Protein AF-A0A9N9AY25-F1 (afdb_monomer_lite)

pLDDT: mean 93.78, std 3.66, range [80.81, 98.31]

InterPro domains:
  IPR042099 ANL, N-terminal domain [G3DSA:3.40.50.12780] (1-85)

Foldseek 3Di:
DVVQQADEDEDDPPDDDDDDPRHYDHNVVVVVPDDPDDDDDDDQFDDDPVDTDGPVVVVVVCVVCCCPVVVDDPPDDDDDPDDPD

Secondary structure (DSSP, 8-state):
-TT---EEE--SS-------TTTEEEHHHHHTTS-S--------EEEETTEEEEHHHHHHHHHHHHHHHS---TT------S---

Sequence (85 aa):
CPIVKHIFIFRHMGSDVLLVLTQDLWWYDKIKKQCPYCPLQIVNGFTLYTLLHTTENYLLSSTVSFKYVFNYHEGDIYDCMTDIG

Radius of gyration: 18.42 Å; chains: 1; bounding box: 38×35×45 Å

Organism: NCBI:txid1213867

Structure (mmCIF, N/CA/C/O backbone):
data_AF-A0A9N9AY25-F1
#
_entry.id   AF-A0A9N9AY25-F1
#
loop_
_atom_site.group_PDB
_atom_site.id
_atom_site.type_symbol
_atom_site.label_atom_id
_atom_site.label_alt_id
_atom_site.label_comp_id
_atom_site.label_asym_id
_atom_site.label_entity_id
_atom_site.label_seq_id
_atom_site.pdbx_PDB_ins_code
_atom_site.Cartn_x
_atom_site.Cartn_y
_atom_site.Cartn_z
_atom_site.occupancy
_atom_site.B_iso_or_equiv
_atom_site.auth_seq_id
_atom_site.auth_comp_id
_atom_site.auth_asym_id
_atom_site.auth_atom_id
_atom_site.pdbx_PDB_model_num
ATOM 1 N N . CYS A 1 1 ? -4.178 -0.665 22.763 1.00 80.81 1 CYS A N 1
ATOM 2 C CA . CYS A 1 1 ? -4.266 0.559 21.936 1.00 80.81 1 CYS A CA 1
ATOM 3 C C . CYS A 1 1 ? -5.658 1.183 22.065 1.00 80.81 1 CYS A C 1
ATOM 5 O O . CYS A 1 1 ? -6.559 0.728 21.375 1.00 80.81 1 CYS A O 1
ATOM 7 N N . PRO A 1 2 ? -5.866 2.183 22.940 1.00 89.56 2 PRO A N 1
ATOM 8 C CA . PRO A 1 2 ? -7.208 2.696 23.260 1.00 89.56 2 PRO A CA 1
ATOM 9 C C . PRO A 1 2 ? -7.866 3.521 22.137 1.00 89.56 2 PRO A C 1
ATOM 11 O O . PRO A 1 2 ? -9.064 3.770 22.187 1.00 89.56 2 PRO A O 1
ATOM 14 N N . ILE A 1 3 ? -7.099 3.951 21.127 1.00 94.75 3 ILE A N 1
ATOM 15 C CA . ILE A 1 3 ? -7.593 4.781 20.010 1.00 94.75 3 ILE A CA 1
ATOM 16 C C . ILE A 1 3 ? -8.254 3.927 18.910 1.00 94.75 3 ILE A C 1
ATOM 18 O O . ILE A 1 3 ? -9.073 4.425 18.138 1.00 94.75 3 ILE A O 1
ATOM 22 N N . VAL A 1 4 ? -7.923 2.635 18.829 1.00 93.25 4 VAL A N 1
ATOM 23 C CA . VAL A 1 4 ? -8.449 1.738 17.792 1.00 93.25 4 VAL A CA 1
ATOM 24 C C . VAL A 1 4 ? -9.887 1.357 18.139 1.00 93.25 4 VAL A C 1
ATOM 26 O O . VAL A 1 4 ? -10.122 0.721 19.160 1.00 93.25 4 VAL A O 1
ATOM 29 N N . LYS A 1 5 ? -10.841 1.745 17.283 1.00 93.88 5 LYS A N 1
ATOM 30 C CA . LYS A 1 5 ? -12.284 1.513 17.495 1.00 93.88 5 LYS A CA 1
ATOM 31 C C . LYS A 1 5 ? -12.844 0.323 16.722 1.00 93.88 5 LYS A C 1
ATOM 33 O O . LYS A 1 5 ? -13.784 -0.311 17.186 1.00 93.88 5 LYS A O 1
ATOM 38 N N . HIS A 1 6 ? -12.290 0.045 15.545 1.00 94.25 6 HIS A N 1
ATOM 39 C CA . HIS A 1 6 ? -12.761 -1.008 14.650 1.00 94.25 6 HIS A CA 1
ATOM 40 C C . HIS A 1 6 ? -11.575 -1.766 14.068 1.00 94.25 6 HIS A C 1
ATOM 42 O O . HIS A 1 6 ? -10.591 -1.143 13.664 1.00 94.25 6 HIS A O 1
ATOM 48 N N . ILE A 1 7 ? -11.681 -3.092 14.014 1.00 94.88 7 ILE A N 1
ATOM 49 C CA . ILE A 1 7 ? -10.678 -3.976 13.420 1.00 94.88 7 ILE A CA 1
ATOM 50 C C . ILE A 1 7 ? -11.362 -4.780 12.319 1.00 94.88 7 ILE A C 1
ATOM 52 O O . ILE A 1 7 ? -12.323 -5.502 12.573 1.00 94.88 7 ILE A O 1
ATOM 56 N N . PHE A 1 8 ? -10.879 -4.645 11.086 1.00 95.06 8 PHE A N 1
ATOM 57 C CA . PHE A 1 8 ? -11.341 -5.473 9.977 1.00 95.06 8 PHE A CA 1
ATOM 58 C C . PHE A 1 8 ? -10.502 -6.740 9.903 1.00 95.06 8 PHE A C 1
ATOM 60 O O . PHE A 1 8 ? -9.279 -6.673 9.799 1.00 95.06 8 PHE A O 1
ATOM 67 N N . ILE A 1 9 ? -11.166 -7.891 9.936 1.00 93.88 9 ILE A N 1
ATOM 68 C CA . ILE A 1 9 ? -10.510 -9.195 9.972 1.00 93.88 9 ILE A CA 1
ATOM 69 C C . ILE A 1 9 ? -10.786 -9.930 8.670 1.00 93.88 9 ILE A C 1
ATOM 71 O O . ILE A 1 9 ? -11.935 -10.230 8.326 1.00 93.88 9 ILE A O 1
ATOM 75 N N . PHE A 1 10 ? -9.709 -10.242 7.958 1.00 94.19 10 PHE A N 1
ATOM 76 C CA . PHE A 1 10 ? -9.733 -11.104 6.789 1.00 94.19 10 PHE A CA 1
ATOM 77 C C . PHE A 1 10 ? -9.444 -12.550 7.205 1.00 94.19 10 PHE A C 1
ATOM 79 O O . PHE A 1 10 ? -8.405 -12.847 7.795 1.00 94.19 10 PHE A O 1
ATOM 86 N N . ARG A 1 11 ? -10.367 -13.471 6.907 1.00 92.50 11 ARG A N 1
ATOM 87 C CA . ARG A 1 11 ? -10.197 -14.896 7.225 1.00 92.50 11 ARG A CA 1
ATOM 88 C C . ARG A 1 11 ? -9.433 -15.586 6.095 1.00 92.50 11 ARG A C 1
ATOM 90 O O . ARG A 1 11 ? -10.027 -15.890 5.066 1.00 92.50 11 ARG A O 1
ATOM 97 N N . HIS A 1 12 ? -8.140 -15.835 6.312 1.00 93.00 12 HIS A N 1
ATOM 98 C CA . HIS A 1 12 ? -7.274 -16.526 5.349 1.00 93.00 12 HIS A CA 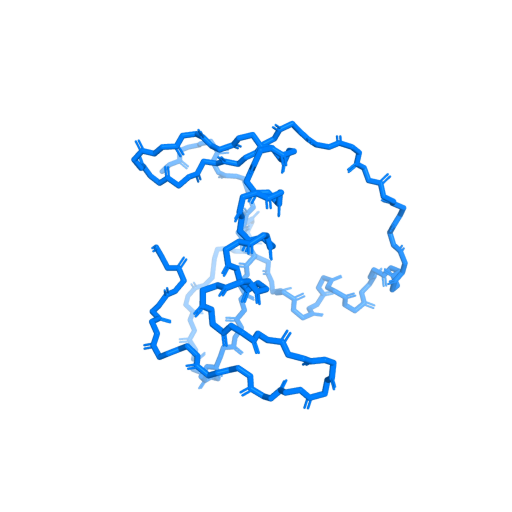1
ATOM 99 C C . HIS A 1 12 ? -7.322 -18.059 5.496 1.00 93.00 12 HIS A C 1
ATOM 101 O O . HIS A 1 12 ? -7.647 -18.753 4.543 1.00 93.00 12 HIS A O 1
ATOM 107 N N . MET A 1 13 ? -7.065 -18.596 6.699 1.00 90.25 13 MET A N 1
ATOM 108 C CA . MET A 1 13 ? -6.886 -20.048 6.921 1.00 90.25 13 MET A CA 1
ATOM 109 C C . MET A 1 13 ? -8.138 -20.803 7.398 1.00 90.25 13 MET A C 1
ATOM 111 O O . MET A 1 13 ? -8.064 -21.990 7.693 1.00 90.25 13 MET A O 1
ATOM 115 N N . GLY A 1 14 ? -9.291 -20.142 7.525 1.00 86.88 14 GLY A N 1
ATOM 116 C CA . GLY A 1 14 ? -10.531 -20.819 7.932 1.00 86.88 14 GLY A CA 1
ATOM 117 C C . GLY A 1 14 ? -10.563 -21.339 9.380 1.00 86.88 14 GLY A C 1
ATOM 118 O O . GLY A 1 14 ? -11.582 -21.878 9.790 1.00 86.88 14 GLY A O 1
ATOM 119 N N . SER A 1 15 ? -9.517 -21.150 10.183 1.00 90.50 15 SER A N 1
ATOM 120 C CA . SER A 1 15 ? -9.501 -21.523 11.602 1.00 90.50 15 SER A CA 1
ATOM 121 C C . SER A 1 15 ? -10.444 -20.654 12.437 1.00 90.50 15 SER A C 1
ATOM 123 O O . SER A 1 15 ? -10.821 -19.551 12.019 1.00 90.50 15 SER A O 1
ATOM 125 N N . ASP A 1 16 ? -10.821 -21.152 13.612 1.00 88.75 16 ASP A N 1
ATOM 126 C CA . ASP A 1 16 ? -11.569 -20.374 14.595 1.00 88.75 16 ASP A CA 1
ATOM 127 C C . ASP A 1 16 ? -10.647 -19.381 15.305 1.00 88.75 16 ASP A C 1
ATOM 129 O O . ASP A 1 16 ? -9.485 -19.671 15.596 1.00 88.75 16 ASP A O 1
ATOM 133 N N . VAL A 1 17 ? -11.169 -18.180 15.548 1.00 88.38 17 VAL A N 1
ATOM 134 C CA . VAL A 1 17 ? -10.450 -17.071 16.179 1.00 88.38 17 VAL A CA 1
ATOM 135 C C . VAL A 1 17 ? -11.388 -16.412 17.182 1.00 88.38 17 VAL A C 1
ATOM 137 O O . VAL A 1 17 ? -12.582 -16.259 16.918 1.00 88.38 17 VAL A O 1
ATOM 140 N N . LEU A 1 18 ? -10.851 -16.027 18.339 1.00 89.06 18 LEU A N 1
ATOM 141 C CA . LEU A 1 18 ? -11.591 -15.261 19.337 1.00 89.06 18 LEU A CA 1
ATOM 142 C C . LEU A 1 18 ? -11.838 -13.844 18.816 1.00 89.06 18 LEU A C 1
ATOM 144 O O . LEU A 1 18 ? -10.889 -13.148 18.466 1.00 89.06 18 LEU A O 1
ATOM 148 N N . LEU A 1 19 ? -13.105 -13.431 18.791 1.00 87.38 19 LEU A N 1
ATOM 149 C CA . LEU A 1 19 ? -13.521 -12.104 18.348 1.00 87.38 19 LEU A CA 1
ATOM 150 C C . LEU A 1 19 ? -14.173 -11.312 19.474 1.00 87.38 19 LEU A C 1
ATOM 152 O O . LEU A 1 19 ? -15.006 -11.829 20.222 1.00 87.38 19 LEU A O 1
ATOM 156 N N . VAL A 1 20 ? -13.866 -10.022 19.529 1.00 88.75 20 VAL A N 1
ATOM 157 C CA . VAL A 1 20 ? -14.549 -9.049 20.374 1.00 88.75 20 VAL A CA 1
ATOM 158 C C . VAL A 1 20 ? -15.703 -8.444 19.577 1.00 88.75 20 VAL A C 1
ATOM 160 O O . VAL A 1 20 ? -15.506 -7.569 18.737 1.00 88.75 20 VAL A O 1
ATOM 163 N N . LEU A 1 21 ? -16.931 -8.891 19.864 1.00 81.94 21 LEU A N 1
ATOM 164 C CA . LEU A 1 21 ? -18.156 -8.528 19.125 1.00 81.94 21 LEU A CA 1
ATOM 165 C C . LEU A 1 21 ? -18.379 -7.016 18.936 1.00 81.94 21 LEU A C 1
ATOM 167 O O . LEU A 1 21 ? -19.050 -6.608 17.991 1.00 81.94 21 LEU A O 1
ATOM 171 N N . THR A 1 22 ? -17.860 -6.180 19.837 1.00 84.81 22 THR A N 1
ATOM 172 C CA . THR A 1 22 ? -18.042 -4.721 19.796 1.00 84.81 22 THR A CA 1
ATOM 173 C C . THR A 1 22 ? -17.030 -3.992 18.908 1.00 84.81 22 THR A C 1
ATOM 175 O O . THR A 1 22 ? -17.291 -2.855 18.516 1.00 84.81 22 THR A O 1
ATOM 178 N N . GLN A 1 23 ? -15.897 -4.618 18.577 1.00 89.75 23 GLN A N 1
ATOM 179 C CA . GLN A 1 23 ? -14.761 -3.984 17.897 1.00 89.75 23 GLN A CA 1
ATOM 180 C C . GLN A 1 23 ? -14.405 -4.669 16.571 1.00 89.75 23 GLN A C 1
ATOM 182 O O . GLN A 1 23 ? -14.040 -3.992 15.603 1.00 89.75 23 GLN A O 1
ATOM 187 N N . ASP A 1 24 ? -14.542 -5.989 16.514 1.00 94.56 24 ASP A N 1
ATOM 188 C CA . ASP A 1 24 ? -14.053 -6.807 15.414 1.00 94.56 24 ASP A CA 1
ATOM 189 C C . ASP A 1 24 ? -15.132 -7.018 14.354 1.00 94.56 24 ASP A C 1
ATOM 191 O O . ASP A 1 24 ? -16.274 -7.382 14.641 1.00 94.56 24 ASP A O 1
ATOM 195 N N . LEU A 1 25 ? -14.764 -6.791 13.097 1.00 93.69 25 LEU A N 1
ATOM 196 C CA . LEU A 1 25 ? -15.657 -6.845 11.951 1.00 93.69 25 LEU A CA 1
ATOM 197 C C . LEU A 1 25 ? -15.098 -7.808 10.907 1.00 93.69 25 LEU A C 1
ATOM 199 O O . LEU A 1 25 ? -13.989 -7.625 10.403 1.00 93.69 25 LEU A O 1
ATOM 203 N N . TRP A 1 26 ? -15.899 -8.793 10.505 1.00 93.31 26 TRP A N 1
ATOM 204 C CA . TRP A 1 26 ? -15.544 -9.644 9.375 1.00 93.31 26 TRP A CA 1
ATOM 205 C C . TRP A 1 26 ? -15.500 -8.837 8.078 1.00 93.31 26 TRP A C 1
ATOM 207 O O . TRP A 1 26 ? -16.491 -8.227 7.667 1.00 93.31 26 TRP A O 1
ATOM 217 N N . TRP A 1 27 ? -14.351 -8.880 7.405 1.00 94.25 27 TRP A N 1
ATOM 218 C CA . TRP A 1 27 ? -14.110 -8.187 6.141 1.00 94.25 27 TRP A CA 1
ATOM 219 C C . TRP A 1 27 ? -15.169 -8.539 5.087 1.00 94.25 27 TRP A C 1
ATOM 221 O O . TRP A 1 27 ? -1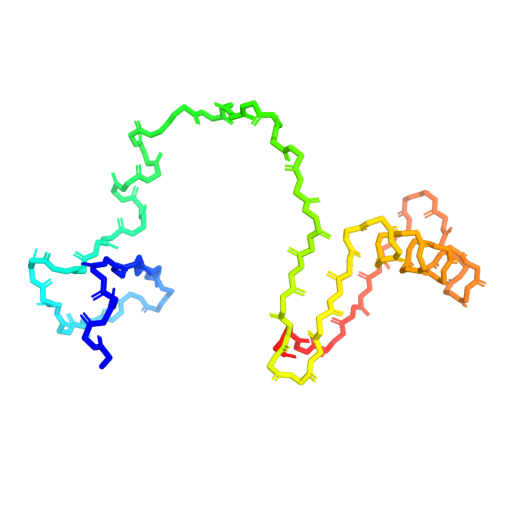5.796 -7.653 4.504 1.00 94.25 27 TRP A O 1
ATOM 231 N N . TYR A 1 28 ? -15.430 -9.836 4.889 1.00 92.94 28 TYR A N 1
ATOM 232 C CA . TYR A 1 28 ? -16.367 -10.331 3.874 1.00 92.94 28 TYR A CA 1
ATOM 233 C C . TYR A 1 28 ? -17.800 -9.819 4.069 1.00 92.94 28 TYR A C 1
ATOM 235 O O . TYR A 1 28 ? -18.464 -9.467 3.094 1.00 92.94 28 TYR A O 1
ATOM 243 N N . ASP A 1 29 ? -18.272 -9.725 5.313 1.00 93.12 29 ASP A N 1
ATOM 244 C CA . ASP A 1 29 ? -19.629 -9.256 5.620 1.00 93.12 29 ASP A CA 1
ATOM 245 C C . ASP A 1 29 ? -19.797 -7.758 5.362 1.00 93.12 29 ASP A C 1
ATOM 247 O O . ASP A 1 29 ? -20.901 -7.286 5.073 1.00 93.12 29 ASP A O 1
ATOM 251 N N . LYS A 1 30 ? -18.704 -6.997 5.483 1.00 94.12 30 LYS A N 1
ATOM 252 C CA . LYS A 1 30 ? -18.692 -5.552 5.260 1.00 94.12 30 LYS A CA 1
ATOM 253 C C . LYS A 1 30 ? -18.563 -5.219 3.782 1.00 94.12 30 LYS A C 1
ATOM 255 O O . LYS A 1 30 ? -19.368 -4.423 3.307 1.00 94.12 30 LYS A O 1
ATOM 260 N N . ILE A 1 31 ? -17.648 -5.867 3.055 1.00 94.81 31 ILE A N 1
ATOM 261 C CA . ILE A 1 31 ? -17.453 -5.634 1.615 1.00 94.81 31 ILE A CA 1
ATOM 262 C C . ILE A 1 31 ? -18.703 -5.975 0.806 1.00 94.81 31 ILE A C 1
ATOM 264 O O . ILE A 1 31 ? -19.086 -5.192 -0.055 1.00 94.81 31 ILE A O 1
ATOM 268 N N . LYS A 1 32 ? -19.404 -7.075 1.120 1.00 94.81 32 LYS A N 1
ATOM 269 C CA . LYS A 1 32 ? -20.646 -7.460 0.417 1.00 94.81 32 LYS A CA 1
ATOM 270 C C . LYS A 1 32 ? -21.743 -6.390 0.453 1.00 94.81 32 LYS A C 1
ATOM 272 O O . LYS A 1 32 ? -22.647 -6.424 -0.372 1.00 94.81 32 LYS A O 1
ATOM 277 N N . LYS A 1 33 ? -21.694 -5.475 1.425 1.00 95.44 33 LYS A N 1
ATOM 278 C CA . LYS A 1 33 ? -22.671 -4.390 1.599 1.00 95.44 33 LYS A CA 1
ATOM 279 C C . LYS A 1 33 ? -22.233 -3.077 0.944 1.00 95.44 33 LYS A C 1
ATOM 281 O O . LYS A 1 33 ? -22.992 -2.115 0.998 1.00 95.44 33 LYS A O 1
ATOM 286 N N . GLN A 1 34 ? -21.020 -3.008 0.392 1.00 95.31 34 GLN A N 1
ATOM 287 C CA . GLN A 1 34 ? -20.489 -1.798 -0.233 1.00 95.31 34 GLN A CA 1
ATOM 288 C C . GLN A 1 34 ? -20.759 -1.770 -1.738 1.00 95.31 34 GLN A C 1
ATOM 290 O O . GLN A 1 34 ? -20.862 -2.806 -2.393 1.00 95.31 34 GLN A O 1
ATOM 295 N N . CYS A 1 35 ? -20.839 -0.557 -2.285 1.00 94.94 35 CYS A N 1
ATOM 296 C CA . CYS A 1 35 ? -20.834 -0.340 -3.727 1.00 94.94 35 CYS A CA 1
ATOM 297 C C . CYS A 1 35 ? -19.457 -0.732 -4.301 1.00 94.94 35 CYS A C 1
ATOM 299 O O . CYS A 1 35 ? -18.444 -0.382 -3.692 1.00 94.94 35 CYS A O 1
ATOM 301 N N . PRO A 1 36 ? -19.379 -1.396 -5.472 1.00 95.12 36 PRO A N 1
ATOM 302 C CA . PRO A 1 36 ? -18.098 -1.695 -6.120 1.00 95.12 36 PRO A CA 1
ATOM 303 C C . PRO A 1 36 ? -17.365 -0.440 -6.619 1.00 95.12 36 PRO A C 1
ATOM 305 O O . PRO A 1 36 ? -16.197 -0.522 -6.987 1.00 95.12 36 PRO A O 1
ATOM 308 N N . TYR A 1 37 ? -18.037 0.714 -6.642 1.00 96.38 37 TYR A N 1
ATOM 309 C CA . TYR A 1 37 ? -17.456 1.995 -7.014 1.00 96.38 37 TYR A CA 1
ATOM 310 C C . TYR A 1 37 ? -17.341 2.917 -5.801 1.00 96.38 37 TYR A C 1
ATOM 312 O O . TYR A 1 37 ? -18.318 3.158 -5.089 1.00 96.38 37 TYR A O 1
ATOM 320 N N . CYS A 1 38 ? -16.150 3.480 -5.622 1.00 94.31 38 CYS A N 1
ATOM 321 C CA . CYS A 1 38 ? -15.868 4.555 -4.683 1.00 94.31 38 CYS A CA 1
ATOM 322 C C . CYS A 1 38 ? -15.188 5.690 -5.467 1.00 94.31 38 CYS A C 1
ATOM 324 O O . CYS A 1 38 ? -14.240 5.409 -6.207 1.00 94.31 38 CYS A O 1
ATOM 326 N N . PRO A 1 39 ? -15.660 6.946 -5.367 1.00 95.75 39 PRO A N 1
ATOM 327 C CA . PRO A 1 39 ? -15.020 8.062 -6.048 1.00 95.75 39 PRO A CA 1
ATOM 328 C C . PRO A 1 39 ? -13.591 8.269 -5.539 1.00 95.75 39 PRO A C 1
ATOM 330 O O . PRO A 1 39 ? -13.280 8.021 -4.373 1.00 95.75 39 PRO A O 1
ATOM 333 N N . LEU A 1 40 ? -12.721 8.755 -6.423 1.00 95.00 40 LEU A N 1
ATOM 334 C CA . LEU A 1 40 ? -11.335 9.041 -6.079 1.00 95.00 40 LEU A CA 1
ATOM 335 C C . LEU A 1 40 ? -11.259 10.171 -5.045 1.00 95.00 40 LEU A C 1
ATOM 337 O O . LEU A 1 40 ? -11.867 11.228 -5.222 1.00 95.00 40 LEU A O 1
ATOM 341 N N . GLN A 1 41 ? -10.443 9.971 -4.014 1.00 94.75 41 GLN A N 1
ATOM 342 C CA . GLN A 1 41 ? -10.066 11.016 -3.073 1.00 94.75 41 GLN A CA 1
ATOM 343 C C . GLN A 1 41 ? -8.590 11.372 -3.255 1.00 94.75 41 GLN A C 1
ATOM 345 O O . GLN A 1 41 ? -7.733 10.493 -3.314 1.00 94.75 41 GLN A O 1
ATOM 350 N N . ILE A 1 42 ? -8.295 12.672 -3.318 1.00 94.25 42 ILE A N 1
ATOM 351 C CA . ILE A 1 42 ? -6.919 13.171 -3.362 1.00 94.25 42 ILE A CA 1
ATOM 352 C C . ILE A 1 42 ? -6.301 13.010 -1.971 1.00 94.25 42 ILE A C 1
ATOM 354 O O . ILE A 1 42 ? -6.869 13.456 -0.971 1.00 94.25 42 ILE A O 1
ATOM 358 N N . VAL A 1 43 ? -5.140 12.360 -1.916 1.00 93.19 43 VAL A N 1
ATOM 359 C CA . VAL A 1 43 ? -4.404 12.059 -0.682 1.00 93.19 43 VAL A CA 1
ATOM 360 C C . VAL A 1 43 ? -2.957 12.524 -0.800 1.00 93.19 43 VAL A C 1
ATOM 362 O O . VAL A 1 43 ? -2.368 12.467 -1.878 1.00 93.19 43 VAL A O 1
ATOM 365 N N . ASN A 1 44 ? -2.362 12.949 0.316 1.00 91.31 44 ASN A N 1
ATOM 366 C CA . ASN A 1 44 ? -1.049 13.608 0.312 1.00 91.31 44 ASN A CA 1
ATOM 367 C C . ASN A 1 44 ? 0.137 12.665 0.569 1.00 91.31 44 ASN A C 1
ATOM 369 O O . ASN A 1 44 ? 1.270 13.032 0.262 1.00 91.31 44 ASN A O 1
ATOM 373 N N . GLY A 1 45 ? -0.090 11.471 1.120 1.00 92.62 45 GLY A N 1
ATOM 374 C CA . GLY A 1 45 ? 0.979 10.513 1.388 1.00 92.62 45 GLY A CA 1
ATOM 375 C C . GLY A 1 45 ? 0.575 9.354 2.293 1.00 92.62 45 GLY A C 1
ATOM 376 O O . GLY A 1 45 ? -0.578 9.252 2.712 1.00 92.62 45 GLY A O 1
ATOM 377 N N . PHE A 1 46 ? 1.550 8.502 2.607 1.00 92.44 46 PHE A N 1
ATOM 378 C CA . PHE A 1 46 ? 1.429 7.385 3.543 1.00 92.44 46 PHE A CA 1
ATOM 379 C C . PHE A 1 46 ? 2.708 7.224 4.372 1.00 92.44 46 PHE A C 1
ATOM 381 O O . PHE A 1 46 ? 3.779 7.700 3.992 1.00 92.44 46 PHE A O 1
ATOM 388 N N . THR A 1 47 ? 2.590 6.531 5.502 1.00 92.94 47 THR A N 1
ATOM 389 C CA . THR A 1 47 ? 3.710 6.258 6.405 1.00 92.94 47 THR A CA 1
ATOM 390 C C . THR A 1 47 ? 4.017 4.768 6.397 1.00 92.94 47 THR A C 1
ATOM 392 O O . THR A 1 47 ? 3.152 3.963 6.738 1.00 92.94 47 THR A O 1
ATOM 395 N N . LEU A 1 48 ? 5.253 4.416 6.052 1.00 90.38 48 LEU A N 1
ATOM 396 C CA . L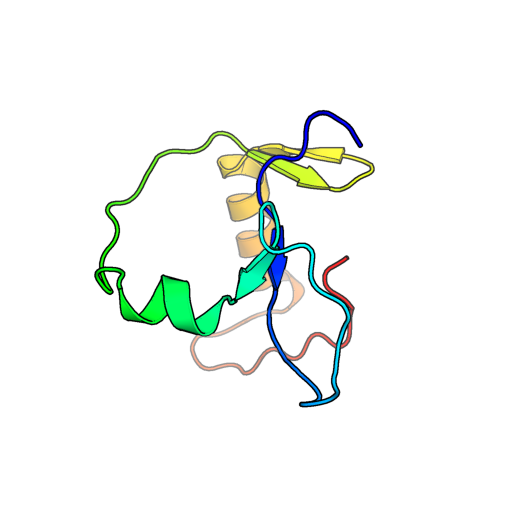EU A 1 48 ? 5.864 3.154 6.462 1.00 90.38 48 LEU A CA 1
ATOM 397 C C . LEU A 1 48 ? 6.559 3.417 7.803 1.00 90.38 48 LEU A C 1
ATOM 399 O O . LEU A 1 48 ? 6.983 4.545 8.035 1.00 90.38 48 LEU A O 1
ATOM 403 N N . TYR A 1 49 ? 6.678 2.434 8.697 1.00 88.56 49 TYR A N 1
ATOM 404 C CA . TYR A 1 49 ? 7.097 2.649 10.098 1.00 88.56 49 TYR A CA 1
ATOM 405 C C . TYR A 1 49 ? 8.311 3.589 10.291 1.00 88.56 49 TYR A C 1
ATOM 407 O O . TYR A 1 49 ? 8.397 4.296 11.292 1.00 88.56 49 TYR A O 1
ATOM 415 N N . THR A 1 50 ? 9.226 3.633 9.324 1.00 88.38 50 THR A N 1
ATOM 416 C CA . THR A 1 50 ? 10.440 4.453 9.338 1.00 88.38 50 THR A CA 1
ATOM 417 C C . THR A 1 50 ? 10.344 5.789 8.591 1.00 88.38 50 THR A C 1
ATOM 419 O O . THR A 1 50 ? 11.137 6.681 8.888 1.00 88.38 50 THR A O 1
ATOM 422 N N . LEU A 1 51 ? 9.433 5.958 7.623 1.00 91.69 51 LEU A N 1
ATOM 423 C CA . LEU A 1 51 ? 9.436 7.086 6.682 1.00 91.69 51 LEU A CA 1
ATOM 424 C C . LEU A 1 51 ? 8.030 7.519 6.239 1.00 91.69 51 LEU A C 1
ATOM 426 O O . LEU A 1 51 ? 7.129 6.707 6.026 1.00 91.69 51 LEU A O 1
ATOM 430 N N . LEU A 1 52 ? 7.877 8.830 6.031 1.00 94.25 52 LEU A N 1
ATOM 431 C CA . LEU A 1 52 ? 6.711 9.439 5.391 1.00 94.25 52 LEU A CA 1
ATOM 432 C C . LEU A 1 52 ? 6.985 9.625 3.893 1.00 94.25 52 LEU A C 1
ATOM 434 O O . LEU A 1 52 ? 7.928 10.319 3.513 1.00 94.25 52 LEU A O 1
ATOM 438 N N . HIS A 1 53 ? 6.125 9.065 3.049 1.00 94.62 53 HIS A N 1
ATOM 439 C CA . HIS A 1 53 ? 6.174 9.214 1.599 1.00 94.62 53 HIS A CA 1
ATOM 440 C C . HIS A 1 53 ? 5.022 10.095 1.116 1.00 94.62 53 HIS A C 1
ATOM 442 O O . HIS A 1 53 ? 3.868 9.837 1.453 1.00 94.62 53 HIS A O 1
ATOM 448 N N . THR A 1 54 ? 5.308 11.116 0.303 1.00 96.38 54 THR A N 1
ATOM 449 C CA . THR A 1 54 ? 4.255 11.890 -0.373 1.00 96.38 54 THR A CA 1
ATOM 450 C C . THR A 1 54 ? 3.747 11.144 -1.603 1.00 96.38 54 THR A C 1
ATOM 452 O O . THR A 1 54 ? 4.522 10.481 -2.297 1.00 96.38 54 THR A O 1
ATOM 455 N N . THR A 1 55 ? 2.447 11.259 -1.887 1.00 95.38 55 THR A N 1
ATOM 456 C CA . THR A 1 55 ? 1.788 10.520 -2.978 1.00 95.38 55 THR A CA 1
ATOM 457 C C . THR A 1 55 ? 2.465 10.765 -4.325 1.00 95.38 55 THR A C 1
ATOM 459 O O . THR A 1 55 ? 2.831 9.817 -5.014 1.00 95.38 55 THR A O 1
ATOM 462 N N . GLU A 1 56 ? 2.678 12.032 -4.683 1.00 94.00 56 GLU A N 1
ATOM 463 C CA . GLU A 1 56 ? 3.233 12.411 -5.986 1.00 94.00 56 GLU A CA 1
ATOM 464 C C . GLU A 1 56 ? 4.657 11.883 -6.186 1.00 94.00 56 GLU A C 1
ATOM 466 O O . GLU A 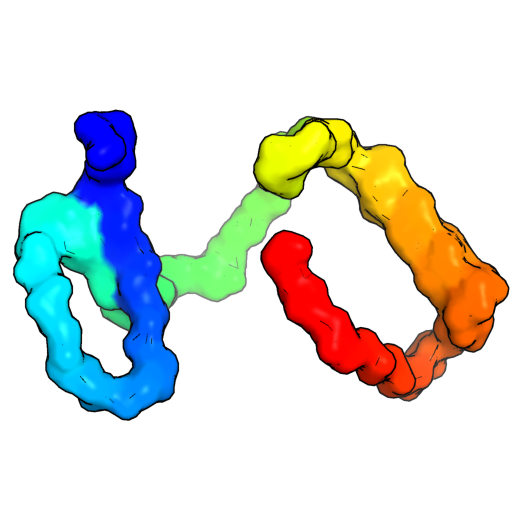1 56 ? 4.946 11.223 -7.183 1.00 94.00 56 GLU A O 1
ATOM 471 N N . ASN A 1 57 ? 5.545 12.131 -5.218 1.00 93.81 57 ASN A N 1
ATOM 472 C CA . ASN A 1 57 ? 6.951 11.752 -5.332 1.00 93.81 57 ASN A CA 1
ATOM 473 C C . ASN A 1 57 ? 7.130 10.230 -5.335 1.00 93.81 57 ASN A C 1
ATOM 475 O O . ASN A 1 57 ? 7.904 9.700 -6.130 1.00 93.81 57 ASN A O 1
ATOM 479 N N . TYR A 1 58 ? 6.409 9.523 -4.460 1.00 96.06 58 TYR A N 1
ATOM 480 C CA . TYR A 1 58 ? 6.498 8.069 -4.383 1.00 96.06 58 TYR A CA 1
ATOM 481 C C . TYR A 1 58 ? 6.021 7.410 -5.678 1.00 96.06 58 TYR A C 1
ATOM 483 O O . TYR A 1 58 ? 6.739 6.578 -6.233 1.00 96.06 58 TYR A O 1
ATOM 491 N N . LEU A 1 59 ? 4.854 7.811 -6.196 1.00 96.88 59 LEU A N 1
ATOM 492 C CA . LEU A 1 59 ? 4.307 7.250 -7.433 1.00 96.88 59 LEU A CA 1
ATOM 493 C C . LEU A 1 59 ? 5.197 7.559 -8.640 1.00 96.88 59 LEU A C 1
ATOM 495 O O . LEU A 1 59 ? 5.455 6.667 -9.447 1.00 96.88 59 LEU A O 1
ATOM 499 N N . LEU A 1 60 ? 5.716 8.786 -8.752 1.00 97.19 60 LEU A N 1
ATOM 500 C CA . LEU A 1 60 ? 6.600 9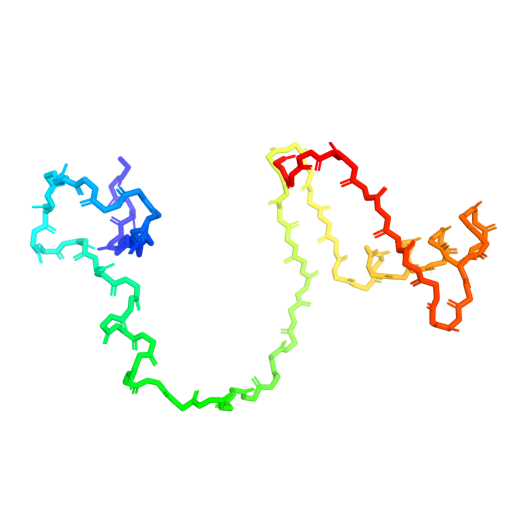.152 -9.856 1.00 97.19 60 LEU A CA 1
ATOM 501 C C . LEU A 1 60 ? 7.918 8.368 -9.805 1.00 97.19 60 LEU A C 1
ATOM 503 O O . LEU A 1 60 ? 8.296 7.736 -10.789 1.00 97.19 60 LEU A O 1
ATOM 507 N N . SER A 1 61 ? 8.605 8.383 -8.661 1.00 96.75 61 SER A N 1
ATOM 508 C CA . SER A 1 61 ? 9.915 7.743 -8.502 1.00 96.75 61 SER A CA 1
ATOM 509 C C . SER A 1 61 ? 9.852 6.225 -8.696 1.00 96.75 61 SER A C 1
ATOM 511 O O . SER A 1 61 ? 10.675 5.658 -9.423 1.00 96.75 61 SER A O 1
ATOM 513 N N . SER A 1 62 ? 8.839 5.570 -8.113 1.00 96.88 62 SER A N 1
ATOM 514 C CA . SER A 1 62 ? 8.621 4.128 -8.282 1.00 96.88 62 SER A CA 1
ATOM 515 C C . SER A 1 62 ? 8.326 3.771 -9.737 1.00 96.88 62 SER A C 1
ATOM 517 O O . SER A 1 62 ? 8.988 2.894 -10.280 1.00 96.88 62 SER A O 1
ATOM 519 N N . THR A 1 63 ? 7.429 4.498 -10.410 1.00 97.50 63 THR A N 1
ATOM 520 C CA . THR A 1 63 ? 7.066 4.233 -11.813 1.00 97.50 63 THR A CA 1
ATOM 521 C C . THR A 1 63 ? 8.243 4.446 -12.766 1.00 97.50 63 THR A C 1
ATOM 523 O O . THR A 1 63 ? 8.474 3.635 -13.662 1.00 97.50 63 THR A O 1
ATOM 526 N N . VAL A 1 64 ? 9.017 5.521 -12.581 1.00 98.31 64 VAL A N 1
ATOM 527 C CA . VAL A 1 64 ? 10.200 5.819 -13.407 1.00 98.31 64 VAL A CA 1
ATOM 528 C C . VAL A 1 64 ? 11.264 4.741 -13.222 1.00 98.31 64 VAL A C 1
ATOM 530 O O . VAL A 1 64 ? 11.766 4.202 -14.207 1.00 98.31 64 VAL A O 1
ATOM 533 N N . SER A 1 65 ? 11.580 4.384 -11.977 1.00 97.88 65 SER A N 1
ATOM 534 C CA . SER A 1 65 ? 12.565 3.337 -11.690 1.00 97.88 65 SER A CA 1
ATOM 535 C C . SER A 1 65 ? 12.095 1.985 -12.217 1.00 97.88 65 SER A C 1
ATOM 537 O O . SER A 1 65 ? 12.869 1.269 -12.844 1.00 97.88 65 SER A O 1
ATOM 539 N N . PHE A 1 66 ? 10.811 1.671 -12.047 1.00 97.69 66 PHE A N 1
ATOM 540 C CA . PHE A 1 66 ? 10.210 0.455 -12.574 1.00 97.69 66 PHE A CA 1
ATOM 541 C C . PHE A 1 66 ? 10.368 0.352 -14.094 1.00 97.69 66 PHE A C 1
ATOM 543 O O . PHE A 1 66 ? 10.864 -0.647 -14.610 1.00 97.69 66 PHE A O 1
ATOM 550 N N . LYS A 1 67 ? 10.048 1.436 -14.808 1.00 97.88 67 LYS A N 1
ATOM 551 C CA . LYS A 1 67 ? 10.176 1.501 -16.263 1.00 97.88 67 LYS A CA 1
ATOM 552 C C . LYS A 1 67 ? 11.622 1.373 -16.740 1.00 97.88 67 LYS A C 1
ATOM 554 O O . LYS A 1 67 ? 11.870 0.621 -17.670 1.00 97.88 67 LYS A O 1
ATOM 559 N N . TYR A 1 68 ? 12.566 2.109 -16.152 1.00 98.12 68 TYR A N 1
ATOM 560 C CA . TYR A 1 68 ? 13.921 2.217 -16.714 1.00 98.12 68 TYR A CA 1
ATOM 561 C C . TYR A 1 68 ? 14.942 1.248 -16.114 1.00 98.12 68 TYR A C 1
ATOM 563 O O . TYR A 1 68 ? 15.826 0.797 -16.834 1.00 98.12 68 TYR A O 1
ATOM 571 N N . VAL A 1 69 ? 14.847 0.914 -14.824 1.00 98.12 69 VAL A N 1
ATOM 572 C CA . VAL A 1 69 ? 15.799 -0.001 -14.167 1.00 98.12 69 VAL A CA 1
ATOM 573 C C . VAL A 1 69 ? 15.452 -1.448 -14.478 1.00 98.12 69 VAL A C 1
ATOM 575 O O . VAL A 1 69 ? 16.325 -2.217 -14.867 1.00 98.12 69 VAL A O 1
ATOM 578 N N . PHE A 1 70 ? 14.175 -1.813 -14.347 1.00 97.12 70 PHE A N 1
ATOM 579 C CA . PHE A 1 70 ? 13.705 -3.157 -14.692 1.00 97.12 70 PHE A CA 1
ATOM 580 C C . PHE A 1 70 ? 13.359 -3.297 -16.176 1.00 97.12 70 PHE A C 1
ATOM 582 O O . PHE A 1 70 ? 13.044 -4.396 -16.618 1.00 97.12 70 PHE A O 1
ATOM 589 N N . ASN A 1 71 ? 13.455 -2.201 -16.941 1.00 97.19 71 ASN A N 1
ATOM 590 C CA . ASN A 1 71 ? 13.170 -2.162 -18.374 1.00 97.19 71 ASN A CA 1
ATOM 591 C C . ASN A 1 71 ? 11.791 -2.761 -18.707 1.00 97.19 71 ASN A C 1
ATOM 593 O O . ASN A 1 71 ? 11.660 -3.553 -19.638 1.00 97.19 71 ASN A O 1
ATOM 597 N N . TYR A 1 72 ? 10.783 -2.417 -17.899 1.00 97.81 72 TYR A N 1
ATOM 598 C CA . TYR A 1 72 ? 9.432 -2.955 -18.030 1.00 97.81 72 TYR A CA 1
ATOM 599 C C . TYR A 1 72 ? 8.760 -2.480 -19.324 1.00 97.81 72 TYR A C 1
ATOM 601 O O . TYR A 1 72 ? 8.709 -1.276 -19.607 1.00 97.81 72 TYR A O 1
ATOM 609 N N . HIS A 1 73 ? 8.173 -3.422 -20.057 1.00 97.56 73 HIS A N 1
ATOM 610 C CA . HIS A 1 73 ? 7.330 -3.195 -21.223 1.00 97.56 73 HIS A CA 1
ATOM 611 C C . HIS A 1 73 ? 5.884 -3.607 -20.946 1.00 97.56 73 HIS A C 1
ATOM 613 O O . HIS A 1 73 ? 5.580 -4.413 -20.068 1.00 97.56 73 HIS A O 1
ATOM 619 N N . GLU A 1 74 ? 4.958 -3.027 -21.706 1.00 97.06 74 GLU A N 1
ATOM 620 C CA . GLU A 1 74 ? 3.546 -3.375 -21.592 1.00 97.06 74 GLU A CA 1
ATOM 621 C C . GLU A 1 74 ? 3.328 -4.862 -21.904 1.00 97.06 74 GLU A C 1
ATOM 623 O O . GLU A 1 74 ? 3.670 -5.336 -22.986 1.00 97.06 74 GLU A O 1
ATOM 628 N N . GLY A 1 75 ? 2.754 -5.585 -20.941 1.00 96.56 75 GLY A N 1
ATOM 629 C CA . GLY A 1 75 ? 2.527 -7.026 -21.031 1.00 96.56 75 GLY A CA 1
ATOM 630 C C . GLY A 1 75 ? 3.582 -7.884 -20.329 1.00 96.56 75 GLY A C 1
ATOM 631 O O . GLY A 1 75 ? 3.358 -9.087 -20.195 1.00 96.56 75 GLY A O 1
ATOM 632 N N . ASP A 1 76 ? 4.679 -7.300 -19.837 1.00 97.88 76 ASP A N 1
ATOM 633 C CA . ASP A 1 76 ? 5.658 -8.036 -19.037 1.00 97.88 76 ASP A CA 1
ATOM 634 C C . ASP A 1 76 ? 5.047 -8.499 -17.704 1.00 97.88 76 ASP A C 1
ATOM 636 O O . ASP A 1 76 ? 4.245 -7.805 -17.073 1.00 97.88 76 ASP A O 1
ATOM 640 N N . ILE A 1 77 ? 5.459 -9.681 -17.243 1.00 97.19 77 ILE A N 1
ATOM 641 C CA . ILE A 1 77 ? 5.114 -10.184 -15.911 1.00 97.19 77 ILE A CA 1
ATOM 642 C C . ILE A 1 77 ? 6.266 -9.833 -14.975 1.00 97.19 77 ILE A C 1
ATOM 644 O O . ILE A 1 77 ? 7.373 -10.349 -15.122 1.00 97.19 77 ILE A O 1
ATOM 648 N N . TYR A 1 78 ? 5.997 -8.957 -14.011 1.00 96.38 78 TYR A N 1
ATOM 649 C CA . TYR A 1 78 ? 6.950 -8.617 -12.962 1.00 96.38 78 TYR A CA 1
ATOM 650 C C . TYR A 1 78 ? 6.715 -9.473 -11.721 1.00 96.38 78 TYR A C 1
ATOM 652 O O . TYR A 1 78 ? 5.600 -9.528 -11.204 1.00 96.38 78 TYR A O 1
ATOM 660 N N . ASP A 1 79 ? 7.780 -10.110 -11.242 1.00 96.50 79 ASP A N 1
ATOM 661 C CA . ASP A 1 79 ? 7.747 -11.016 -10.099 1.00 96.50 79 ASP A CA 1
ATOM 662 C C . ASP A 1 79 ? 8.707 -10.528 -9.009 1.00 96.50 79 ASP A C 1
ATOM 664 O O . ASP A 1 79 ? 9.930 -10.657 -9.111 1.00 96.50 79 ASP A O 1
ATOM 668 N N . CYS A 1 80 ? 8.138 -9.911 -7.976 1.00 96.00 80 CYS A N 1
ATOM 669 C CA . CYS A 1 80 ? 8.877 -9.413 -6.828 1.00 96.00 80 CYS A CA 1
ATOM 670 C C . CYS A 1 80 ? 8.654 -10.345 -5.642 1.00 96.00 80 CYS A C 1
ATOM 672 O O . CYS A 1 80 ? 7.594 -10.333 -5.025 1.00 96.00 80 CYS A O 1
ATOM 674 N N . MET A 1 81 ? 9.683 -11.112 -5.289 1.00 97.38 81 MET A N 1
ATOM 675 C CA . MET A 1 81 ? 9.641 -12.082 -4.185 1.00 97.38 81 MET A CA 1
ATOM 676 C C . MET A 1 81 ? 9.785 -11.447 -2.791 1.00 97.38 81 MET A C 1
ATOM 678 O O . MET A 1 81 ? 10.020 -12.151 -1.808 1.00 97.38 81 MET A O 1
ATOM 682 N N . THR A 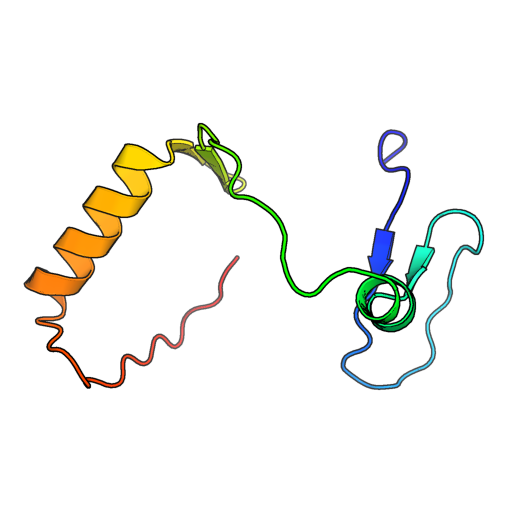1 82 ? 9.721 -10.118 -2.691 1.00 96.69 82 THR A N 1
ATOM 683 C CA . THR A 1 82 ? 9.845 -9.399 -1.418 1.00 96.69 82 THR A CA 1
ATOM 684 C C . THR A 1 82 ? 8.499 -9.300 -0.709 1.00 96.69 82 THR A C 1
ATOM 686 O O . THR A 1 82 ? 7.446 -9.306 -1.341 1.00 96.69 82 THR A O 1
ATOM 689 N N . ASP A 1 83 ? 8.539 -9.153 0.612 1.00 97.06 83 ASP A N 1
ATOM 690 C CA . ASP A 1 83 ? 7.347 -8.851 1.406 1.00 97.06 83 ASP A CA 1
ATOM 691 C C . ASP A 1 83 ? 6.901 -7.381 1.227 1.00 97.06 83 ASP A C 1
ATOM 693 O O . ASP A 1 83 ? 7.667 -6.549 0.735 1.00 97.06 83 ASP A O 1
ATOM 697 N N . ILE A 1 84 ? 5.656 -7.071 1.602 1.00 94.25 84 ILE A N 1
ATOM 698 C CA . ILE A 1 84 ? 5.051 -5.731 1.494 1.00 94.25 84 ILE A CA 1
ATOM 699 C C . ILE A 1 84 ? 5.299 -4.824 2.717 1.00 94.25 84 ILE A C 1
ATOM 701 O O . ILE A 1 84 ? 4.918 -3.652 2.670 1.00 94.25 84 ILE A O 1
ATOM 705 N N . GLY A 1 85 ? 5.825 -5.378 3.816 1.00 86.06 85 GLY A N 1
ATOM 706 C CA . GLY A 1 85 ? 5.961 -4.732 5.128 1.00 86.06 85 GLY A CA 1
ATOM 707 C C . GLY A 1 85 ? 7.059 -3.684 5.269 1.00 86.06 85 GLY A C 1
ATOM 708 O O . GLY A 1 85 ? 8.026 -3.679 4.476 1.00 86.06 85 GLY A O 1
#

=== Feature glossary ===
Reading guide. The protein is described through the following features:

Foldseek 3Di. A 3Di character summarizes, for each residue, the relative orientation of the Cα frame of its nearest spatial neighbor. Because it encodes fold topology rather than chemistry, 3Di alignments detect remote structural similarity that sequence alignment misses.

Contact-map, Ramachandran, and PAE plots. Plot images: a contact map (which residues are close in 3D, as an N×N binary image), a Ramachandran scatter (backbone torsion angles, revealing secondary-structure composition at a glance), and — for AlphaFold structures — a PAE heatmap (pairwise prediction confidence).

Radius of gyration, Cα contacts, bounding box. Radius of gyration (Rg) is the root-mean-square distance of Cα atoms from their centroid — a single number for overall size and compactness. A globular domain of N residues has Rg ≈ 2.2·N^0.38 Å; an extended or disordered chain has a much larger Rg. The Cα contact count is the number of residue pairs whose Cα atoms are within 8 Å and are more than four positions apart in sequence — a standard proxy for tertiary packing density. The bounding box is the smallest axis-aligned box enclosing all Cα atoms.

Secondary structure (8-state, DSSP). Eight-state secondary structure (DSSP): H is the canonical α-helix, G the tighter 3₁₀-helix, I the wider π-helix; E/B are β-structure, T and S are turns and bends, and '-' is everything else. DSSP derives these from the pattern of main-chain N–H···O=C hydrogen bonds, not from the sequence.

B-factor. B-factor (Debye–Waller factor) reflects atomic displacement in the crystal lattice. It is an experimental observable (units Å²), not a prediction; low values mean the atom is pinned down, high values mean it moves or is heterogeneous across the crystal.

pLDDT. pLDDT is the predicted lDDT-Cα score: AlphaFold's confidence that the local environment of each residue (all inter-atomic distances within 15 Å) is correctly placed. It is a per-residue number between 0 and 100, with higher meaning more reliable.

Nearest PDB structures. Nearest PDB neighbors are the top structural matches found by Foldseek when searching this structure against the entire Protein Data Bank. Each hit reports a TM-score (0 to 1; >0.5 almost always implies the same fold) and an E-value. These are *structural* homologs — they may share no detectable sequence similarity.

Solvent-accessible surface area. Accessible surface area quantifies burial. A residue with SASA near zero is packed into the hydrophobic core; one with SASA >100 Å² sits on the surface. Computed here via the Shrake–Rupley numerical algorithm with a 1.4 Å probe.

Rendered structure images. Structure images are PyMOL renders from six orthogonal camera directions. Cartoon representation draws helices as coils and strands as arrows; sticks shows the backbone as bonds; surface shows the solvent-excluded envelope. Rainbow coloring maps sequence position to hue (blue→red, N→C); chain coloring assigns a distinct color per polypeptide.

Backbone torsions (φ/ψ). φ (phi) and ψ (psi) are the two rotatable backbone dihedrals per residue: φ is the C(i-1)–N–Cα–C torsion, ψ is the N–Cα–C–N(i+1) torsion, both in degrees on (−180°, 180°]. α-helical residues cluster near (−60°, −45°); β-strand residues near (−120°, +130°). A Ramachandran plot is simply a scatter of (φ, ψ) for every residue.

Predicted aligned error. Predicted Aligned Error (PAE) is an AlphaFold confidence matrix: entry (i, j) is the expected error in the position of residue j, in ångströms, when the prediction is superimposed on the true structure at residue i. Low PAE within a block of residues means that block is internally rigid and well-predicted; high PAE between two blocks means their relative placement is uncertain even if each block individually is confident.

mmCIF coordinates. Structure coordinates are given as an mmCIF _atom_site loop: one row per atom with element, residue name, chain id, sequence number, and x/y/z position in Å. Only the four main-chain atoms per residue are included here; side chains are omitted to keep the record compact.

InterPro / GO / CATH / organism. Database cross-references. InterPro integrates a dozen domain/family signature databases into unified entries with residue-range hits. GO terms attach function/process/location labels with evidence codes. CATH codes position the fold in a four-level structural taxonomy. Organism is the NCBI-taxonomy species name.

Secondary structure (3-state, P-SEA). SS3 is a coarse helix/strand/coil call (letters a/b/c) made by the P-SEA algorithm from inter-Cα distances and dihedrals. It is less detailed than DSSP but needs only Cα positions.

Sequence. Sequence gives the chain of amino acids in standard one-letter code (A=alanine, C=cysteine, …, Y=tyrosine), read N→C. It is the only feature that is directly encoded by the gene; all structural features are derived from the folded form of this sequence.